Protein AF-A0A6C0BNM6-F1 (afdb_monomer)

Sequence (99 aa):
MSQSRESHRHLRDPKVWGPTFWKTYDIIVQTYPREPNKKQRKAALDFFHSQKYLIPCTRCSKNYRRILRKYPPRVESRPALEEWFTLLKHKVAKHVAKQ

Structure (mmCIF, N/CA/C/O backbone):
data_AF-A0A6C0BNM6-F1
#
_entry.id   AF-A0A6C0BNM6-F1
#
loop_
_atom_site.group_PDB
_atom_site.id
_atom_site.type_symbol
_atom_site.label_atom_id
_atom_site.label_alt_id
_atom_site.label_comp_id
_atom_site.label_asym_id
_atom_site.label_entity_id
_atom_site.label_seq_id
_atom_site.pdbx_PDB_ins_code
_atom_site.Cartn_x
_atom_site.Cartn_y
_atom_site.Cartn_z
_atom_site.occupancy
_atom_site.B_iso_or_equiv
_atom_site.auth_seq_id
_atom_site.auth_comp_id
_atom_site.auth_asym_id
_atom_site.auth_atom_id
_atom_site.pdbx_PDB_model_num
ATOM 1 N N . MET A 1 1 ? 3.396 6.235 -36.526 1.00 47.16 1 MET A N 1
ATOM 2 C CA . MET A 1 1 ? 2.700 5.901 -35.256 1.00 47.16 1 MET A CA 1
ATOM 3 C C . MET A 1 1 ? 3.564 5.106 -34.249 1.00 47.16 1 MET A C 1
ATOM 5 O O . MET A 1 1 ? 3.003 4.573 -33.299 1.00 47.16 1 MET A O 1
ATOM 9 N N . SER A 1 2 ? 4.903 5.033 -34.373 1.00 53.69 2 SER A N 1
ATOM 10 C CA . SER A 1 2 ? 5.745 4.247 -33.437 1.00 53.69 2 SER A CA 1
ATOM 11 C C . SER A 1 2 ? 6.364 5.041 -32.276 1.00 53.69 2 SER A C 1
ATOM 13 O O . SER A 1 2 ? 6.725 4.435 -31.273 1.00 53.69 2 SER A O 1
ATOM 15 N N . GLN A 1 3 ? 6.418 6.376 -32.337 1.00 52.66 3 GLN A N 1
ATOM 16 C CA . GLN A 1 3 ? 7.144 7.182 -31.339 1.00 52.66 3 GLN A CA 1
ATOM 17 C C . GLN A 1 3 ? 6.482 7.237 -29.943 1.00 52.66 3 GLN A C 1
ATOM 19 O O . GLN A 1 3 ? 7.157 7.500 -28.951 1.00 52.66 3 GLN A O 1
ATOM 24 N N . SER A 1 4 ? 5.183 6.931 -29.810 1.00 57.31 4 SER A N 1
ATOM 25 C CA . SER A 1 4 ? 4.489 7.003 -28.508 1.00 57.31 4 SER A CA 1
ATOM 26 C C . SER A 1 4 ? 4.716 5.786 -27.600 1.00 57.31 4 SER A C 1
ATOM 28 O O . SER A 1 4 ? 4.538 5.882 -26.387 1.00 57.31 4 SER A O 1
ATOM 30 N N . ARG A 1 5 ? 5.129 4.632 -28.147 1.00 56.84 5 ARG A N 1
ATOM 31 C CA . ARG A 1 5 ? 5.287 3.385 -27.370 1.00 56.84 5 ARG A CA 1
ATOM 32 C C . ARG A 1 5 ? 6.646 3.261 -26.675 1.00 56.84 5 ARG A C 1
ATOM 34 O O . ARG A 1 5 ? 6.735 2.579 -25.655 1.00 56.84 5 ARG A O 1
ATOM 41 N N . GLU A 1 6 ? 7.683 3.921 -27.182 1.00 56.66 6 GLU A N 1
ATOM 42 C CA . GLU A 1 6 ? 9.026 3.907 -26.579 1.00 56.66 6 GLU A CA 1
ATOM 43 C C . GLU A 1 6 ? 9.176 4.918 -25.436 1.00 56.66 6 GLU A C 1
ATOM 45 O O . GLU A 1 6 ? 9.821 4.606 -24.433 1.00 56.66 6 GLU A O 1
ATOM 50 N N . SER A 1 7 ? 8.479 6.056 -25.522 1.00 63.09 7 SER A N 1
ATOM 51 C CA . SER A 1 7 ? 8.539 7.159 -24.549 1.00 63.09 7 SER A CA 1
ATOM 52 C C . SER A 1 7 ? 8.297 6.723 -23.093 1.00 63.09 7 SER A C 1
ATOM 54 O O . SER A 1 7 ? 9.035 7.115 -22.195 1.00 63.09 7 SER A O 1
ATOM 56 N N . HIS A 1 8 ? 7.346 5.820 -22.830 1.00 70.12 8 HIS A N 1
ATOM 57 C CA . HIS A 1 8 ? 6.974 5.439 -21.457 1.00 70.12 8 HIS A CA 1
ATOM 58 C C . HIS A 1 8 ? 7.702 4.197 -20.917 1.00 70.12 8 HIS A C 1
ATOM 60 O O . HIS A 1 8 ? 7.391 3.740 -19.814 1.00 70.12 8 HIS A O 1
ATOM 66 N N . ARG A 1 9 ? 8.647 3.604 -21.665 1.00 74.69 9 ARG A N 1
ATOM 67 C CA . ARG A 1 9 ? 9.330 2.375 -21.220 1.00 74.69 9 ARG A CA 1
ATOM 68 C C . ARG A 1 9 ? 10.130 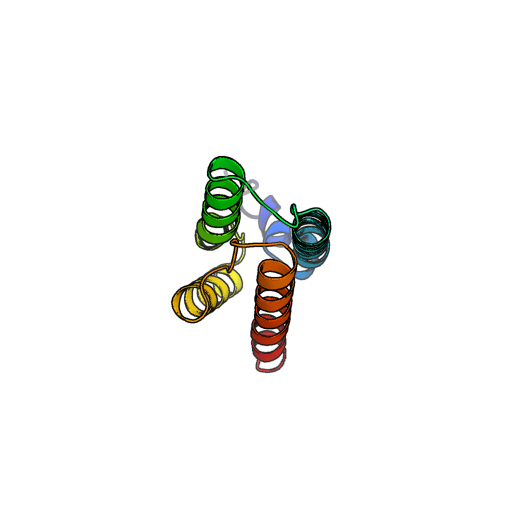2.611 -19.936 1.00 74.69 9 ARG A C 1
ATOM 70 O O . ARG A 1 9 ? 10.069 1.782 -19.031 1.00 74.69 9 ARG A O 1
ATOM 77 N N . HIS A 1 10 ? 10.803 3.756 -19.834 1.00 85.12 10 HIS A N 1
ATOM 78 C CA . HIS A 1 10 ? 11.585 4.128 -18.653 1.00 85.12 10 HIS A CA 1
ATOM 79 C C . HIS A 1 10 ? 10.707 4.331 -17.403 1.00 85.12 10 HIS A C 1
ATOM 81 O O . HIS A 1 10 ? 11.096 3.934 -16.311 1.00 85.12 10 HIS A O 1
ATOM 87 N N . LEU A 1 11 ? 9.474 4.833 -17.560 1.00 88.06 11 LEU A N 1
ATOM 88 C CA . LEU A 1 11 ? 8.519 5.015 -16.455 1.00 88.06 11 LEU A CA 1
ATOM 89 C C . LEU A 1 11 ? 8.040 3.696 -15.832 1.00 88.06 11 LEU A C 1
ATOM 91 O O . LEU A 1 11 ? 7.434 3.708 -14.764 1.00 88.06 11 LEU A O 1
ATOM 95 N N . ARG A 1 12 ? 8.282 2.550 -16.481 1.00 90.62 12 ARG A N 1
ATOM 96 C CA . ARG A 1 12 ? 7.974 1.226 -15.919 1.00 90.62 12 ARG A CA 1
ATOM 97 C C . ARG A 1 12 ? 9.100 0.678 -15.046 1.00 90.62 12 ARG A C 1
ATOM 99 O O . ARG A 1 12 ? 8.849 -0.252 -14.278 1.00 90.62 12 ARG A O 1
ATOM 106 N N . ASP A 1 13 ? 10.308 1.239 -15.128 1.00 93.31 13 ASP A N 1
ATOM 107 C CA . ASP A 1 13 ? 11.431 0.828 -14.287 1.00 93.31 13 ASP A CA 1
ATOM 108 C C . ASP A 1 13 ? 11.153 1.218 -12.821 1.00 93.31 13 ASP A C 1
ATOM 110 O O . ASP A 1 13 ? 11.020 2.408 -12.516 1.00 93.31 13 ASP A O 1
ATOM 114 N N . PRO A 1 14 ? 11.059 0.250 -11.887 1.00 93.44 14 PRO A N 1
ATOM 115 C CA . PRO A 1 14 ? 10.831 0.535 -10.473 1.00 93.44 14 PRO A CA 1
ATOM 116 C C . PRO A 1 14 ? 11.906 1.414 -9.830 1.00 93.44 14 PRO A C 1
ATOM 118 O O . PRO A 1 14 ? 11.630 2.000 -8.788 1.00 93.44 14 PRO A O 1
ATOM 121 N N . LYS A 1 15 ? 13.099 1.554 -10.416 1.00 93.25 15 LYS A N 1
ATOM 122 C CA . LYS A 1 15 ? 14.114 2.498 -9.925 1.00 93.25 15 LYS A CA 1
ATOM 123 C C . LYS A 1 15 ? 13.689 3.959 -10.091 1.00 93.25 15 LYS A C 1
ATOM 125 O O . LYS A 1 15 ? 14.100 4.789 -9.290 1.00 93.25 15 LYS A O 1
ATOM 130 N N . VAL A 1 16 ? 12.844 4.260 -11.081 1.00 94.56 16 VAL A N 1
ATOM 131 C CA . VAL A 1 16 ? 12.373 5.624 -11.374 1.00 94.56 16 VAL A CA 1
ATOM 132 C C . VAL A 1 16 ? 11.255 6.047 -10.420 1.00 94.56 16 VAL A C 1
ATOM 134 O O . VAL A 1 16 ? 11.303 7.131 -9.850 1.00 94.56 16 VAL A O 1
ATOM 137 N N . TRP A 1 17 ? 10.243 5.199 -10.220 1.00 94.56 17 TRP A N 1
ATOM 138 C CA . TRP A 1 17 ? 9.044 5.555 -9.443 1.00 94.56 17 TRP A CA 1
ATOM 139 C C . TRP A 1 17 ? 8.986 4.914 -8.051 1.00 94.56 17 TRP A C 1
ATOM 141 O O . TRP A 1 17 ? 8.292 5.420 -7.170 1.00 94.56 17 TRP A O 1
ATOM 151 N N . GLY A 1 18 ? 9.695 3.805 -7.832 1.00 94.81 18 GLY A N 1
ATOM 152 C CA . GLY A 1 18 ? 9.614 3.000 -6.612 1.00 94.81 18 GLY A CA 1
ATOM 153 C C . GLY A 1 18 ? 9.941 3.773 -5.335 1.00 94.81 18 GLY A C 1
ATOM 154 O O . GLY A 1 18 ? 9.131 3.717 -4.409 1.00 94.81 18 GLY A O 1
ATOM 155 N N . PRO A 1 19 ? 11.065 4.516 -5.255 1.00 95.75 19 PRO A N 1
ATOM 156 C CA . PRO A 1 19 ? 11.401 5.297 -4.064 1.00 95.75 19 PRO A CA 1
ATOM 157 C C . PRO A 1 19 ? 10.311 6.310 -3.691 1.00 95.75 19 PRO A C 1
ATOM 159 O O . PRO A 1 19 ? 9.884 6.361 -2.537 1.00 95.75 19 PRO A O 1
ATOM 162 N N . THR A 1 20 ? 9.801 7.056 -4.674 1.00 96.69 20 THR A N 1
ATOM 163 C CA . THR A 1 20 ? 8.712 8.025 -4.481 1.00 96.69 20 THR A CA 1
ATOM 164 C C . THR A 1 20 ? 7.437 7.334 -4.010 1.00 96.69 20 THR A C 1
ATOM 166 O O . THR A 1 20 ? 6.830 7.760 -3.032 1.00 96.69 20 THR A O 1
ATOM 169 N N . PHE A 1 21 ? 7.066 6.222 -4.645 1.00 95.62 21 PHE A N 1
ATOM 170 C CA . PHE A 1 21 ? 5.873 5.454 -4.297 1.00 95.62 21 PHE A CA 1
ATOM 171 C C . PHE A 1 21 ? 5.927 4.902 -2.864 1.00 95.62 21 PHE A C 1
ATOM 173 O O . PHE A 1 21 ? 4.964 5.034 -2.107 1.00 95.62 21 PHE A O 1
ATOM 180 N N . TRP A 1 22 ? 7.071 4.340 -2.454 1.00 96.88 22 TRP A N 1
ATOM 181 C CA . TRP A 1 22 ? 7.274 3.878 -1.079 1.00 96.88 22 TRP A CA 1
ATOM 182 C C . TRP A 1 22 ? 7.239 5.024 -0.072 1.00 96.88 22 TRP A C 1
ATOM 184 O O . TRP A 1 22 ? 6.644 4.856 0.989 1.00 96.88 22 TRP A O 1
ATOM 194 N N . LYS A 1 23 ? 7.808 6.189 -0.405 1.00 98.06 23 LYS A N 1
ATOM 195 C CA . LYS A 1 23 ? 7.741 7.382 0.448 1.00 98.06 23 LYS A CA 1
ATOM 196 C C . LYS A 1 23 ? 6.300 7.857 0.640 1.00 98.06 23 LYS A C 1
ATOM 198 O O . LYS A 1 23 ? 5.912 8.165 1.760 1.00 98.06 23 LYS A O 1
ATOM 203 N N . THR A 1 24 ? 5.486 7.860 -0.418 1.00 97.81 24 THR A N 1
ATOM 204 C CA . THR A 1 24 ? 4.055 8.185 -0.315 1.00 97.81 24 THR A CA 1
ATOM 205 C C . THR A 1 24 ? 3.327 7.222 0.622 1.00 97.81 24 THR A C 1
ATOM 207 O O . THR A 1 24 ? 2.574 7.669 1.482 1.00 97.81 24 THR A O 1
ATOM 210 N N . TYR A 1 25 ? 3.573 5.913 0.505 1.00 97.88 25 TYR A N 1
ATOM 211 C CA . TYR A 1 25 ? 2.985 4.930 1.423 1.00 97.88 25 TYR A CA 1
ATOM 212 C C . TYR A 1 25 ? 3.412 5.170 2.867 1.00 97.88 25 TYR A C 1
ATOM 214 O O . TYR A 1 25 ? 2.575 5.142 3.760 1.00 97.88 25 TYR A O 1
ATOM 222 N N . ASP A 1 26 ? 4.703 5.397 3.088 1.00 97.94 26 ASP A N 1
ATOM 223 C CA . ASP A 1 26 ? 5.274 5.598 4.414 1.00 97.94 26 ASP A CA 1
ATOM 224 C C . ASP A 1 26 ? 4.635 6.823 5.099 1.00 97.94 26 ASP A C 1
ATOM 226 O O . ASP A 1 26 ? 4.164 6.711 6.228 1.00 97.94 26 ASP A O 1
ATOM 230 N N . ILE A 1 27 ? 4.452 7.933 4.370 1.00 98.56 27 ILE A N 1
ATOM 231 C CA . ILE A 1 27 ? 3.723 9.119 4.855 1.00 98.56 27 ILE A CA 1
ATOM 232 C C . ILE A 1 27 ? 2.263 8.784 5.197 1.00 98.56 27 ILE A C 1
ATOM 234 O O . ILE A 1 27 ? 1.795 9.141 6.279 1.00 98.56 27 ILE A O 1
ATOM 238 N N . ILE A 1 28 ? 1.537 8.090 4.311 1.00 98.44 28 ILE A N 1
ATOM 239 C CA . ILE A 1 28 ? 0.132 7.703 4.551 1.00 98.44 28 ILE A CA 1
ATOM 240 C C . ILE A 1 28 ? 0.014 6.851 5.817 1.00 98.44 28 ILE A C 1
ATOM 242 O O . ILE A 1 28 ? -0.877 7.071 6.631 1.00 98.44 28 ILE A O 1
ATOM 246 N N . VAL A 1 29 ? 0.915 5.884 5.992 1.00 98.50 29 VAL A N 1
ATOM 247 C CA . VAL A 1 29 ? 0.907 4.963 7.132 1.00 98.50 29 VAL A CA 1
ATOM 248 C C . VAL A 1 29 ? 1.228 5.700 8.436 1.00 98.50 29 VAL A C 1
ATOM 250 O O . VAL A 1 29 ? 0.476 5.563 9.397 1.00 98.50 29 VAL A O 1
ATOM 253 N N . GLN A 1 30 ? 2.271 6.537 8.463 1.00 98.31 30 GLN A N 1
ATOM 254 C CA . GLN A 1 30 ? 2.663 7.301 9.659 1.00 98.31 30 GLN A CA 1
ATOM 255 C C . GLN A 1 30 ? 1.603 8.331 10.091 1.00 98.31 30 GLN A C 1
ATOM 257 O O . GLN A 1 30 ? 1.412 8.604 11.281 1.00 98.31 30 GLN A O 1
ATOM 262 N N . THR A 1 31 ? 0.883 8.903 9.125 1.00 98.25 31 THR A N 1
ATOM 263 C CA . THR A 1 31 ? -0.175 9.897 9.374 1.00 98.25 31 THR A CA 1
ATOM 264 C C . THR A 1 31 ? -1.564 9.281 9.545 1.00 98.25 31 THR A C 1
ATOM 266 O O . THR A 1 31 ? -2.518 10.002 9.837 1.00 98.25 31 THR A O 1
ATOM 269 N N . TYR A 1 32 ? -1.700 7.956 9.421 1.00 98.69 32 TYR A N 1
ATOM 270 C CA . TYR A 1 32 ? -2.975 7.274 9.624 1.00 98.69 32 TYR A CA 1
ATOM 271 C C . TYR A 1 32 ? -3.488 7.487 11.064 1.00 98.69 32 TYR A C 1
ATOM 273 O O . TYR A 1 32 ? -2.689 7.529 12.005 1.00 98.69 32 TYR A O 1
ATOM 281 N N . PRO A 1 33 ? -4.807 7.624 11.295 1.00 98.56 33 PRO A N 1
ATOM 282 C CA . PRO A 1 33 ? -5.330 7.803 12.644 1.00 98.56 33 PRO A CA 1
ATOM 283 C C . PRO A 1 33 ? -5.027 6.602 13.545 1.00 98.56 33 PRO A C 1
ATOM 285 O O . PRO A 1 33 ? -5.110 5.446 13.122 1.00 98.56 33 PRO A O 1
ATOM 288 N N . ARG A 1 34 ? -4.737 6.862 14.827 1.00 98.38 34 ARG A N 1
ATOM 289 C CA . ARG A 1 34 ? -4.668 5.793 15.839 1.00 98.38 34 ARG A CA 1
ATOM 290 C C . ARG A 1 34 ? -6.014 5.074 15.972 1.00 98.38 34 ARG A C 1
ATOM 292 O O . ARG A 1 34 ? -6.023 3.854 16.074 1.00 98.38 34 ARG A O 1
ATOM 299 N N . GLU A 1 35 ? -7.112 5.821 15.873 1.00 98.50 35 GLU A N 1
ATOM 300 C CA . GLU A 1 35 ? -8.490 5.326 15.950 1.00 98.50 35 GLU A CA 1
ATOM 301 C C . GLU A 1 35 ? -9.276 5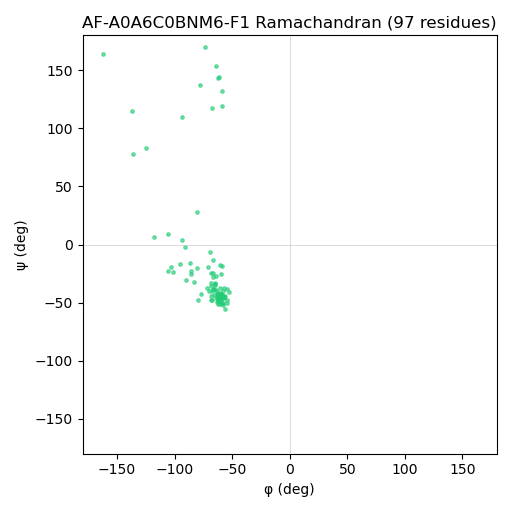.743 14.692 1.00 98.50 35 GLU A C 1
ATOM 303 O O . GLU A 1 35 ? -9.940 6.780 14.668 1.00 98.50 35 GLU A O 1
ATOM 308 N N . PRO A 1 36 ? -9.157 4.990 13.586 1.00 98.50 36 PRO A N 1
ATOM 309 C CA . PRO A 1 36 ? -9.791 5.340 12.324 1.00 98.50 36 PRO A CA 1
ATOM 310 C C . PRO A 1 36 ? -11.287 5.007 12.328 1.00 98.50 36 PRO A C 1
ATOM 312 O O . PRO A 1 36 ? -11.719 3.912 12.700 1.00 98.50 36 PRO A O 1
ATOM 315 N N . ASN A 1 37 ? -12.097 5.921 11.803 1.00 98.56 37 ASN A N 1
ATOM 316 C CA . ASN A 1 37 ? -13.516 5.668 11.587 1.00 98.56 37 ASN A CA 1
ATOM 317 C C . ASN A 1 37 ? -13.756 4.712 10.398 1.00 98.56 37 ASN A C 1
ATOM 319 O O . ASN A 1 37 ? -12.864 4.412 9.600 1.00 98.56 37 ASN A O 1
ATOM 323 N N . LYS A 1 38 ? -15.002 4.249 10.234 1.00 98.50 38 LYS A N 1
ATOM 324 C CA . LYS A 1 38 ? -15.379 3.294 9.173 1.00 98.50 38 LYS A CA 1
ATOM 325 C C . LYS A 1 38 ? -14.993 3.768 7.761 1.00 98.50 38 LYS A C 1
ATOM 327 O O . LYS A 1 38 ? -14.553 2.952 6.954 1.00 98.50 38 LYS A O 1
ATOM 332 N N . LYS A 1 39 ? -15.123 5.069 7.465 1.00 98.62 39 LYS A N 1
ATOM 333 C CA . LYS A 1 39 ? -14.777 5.639 6.149 1.00 98.62 39 LYS A CA 1
ATOM 334 C C . LYS A 1 39 ? -13.266 5.603 5.913 1.00 98.62 39 LYS A C 1
ATOM 336 O O . LYS A 1 39 ? -12.840 5.178 4.846 1.00 98.62 39 LYS A O 1
ATOM 341 N N . GLN A 1 40 ? -12.469 5.974 6.914 1.00 98.69 40 GLN A N 1
ATOM 342 C CA . GLN A 1 40 ? -11.003 5.936 6.846 1.00 98.69 40 GLN A CA 1
ATOM 343 C C . GLN A 1 40 ? -10.480 4.506 6.668 1.00 98.69 40 GLN A C 1
ATOM 345 O O . GLN A 1 40 ? -9.648 4.266 5.796 1.00 98.69 40 GLN A O 1
ATOM 350 N N . ARG A 1 41 ? -11.036 3.539 7.413 1.00 98.75 41 ARG A N 1
ATOM 351 C CA . ARG A 1 41 ? -10.693 2.113 7.272 1.00 98.75 41 ARG A CA 1
ATOM 352 C C . ARG A 1 41 ? -10.983 1.594 5.868 1.00 98.75 41 ARG A C 1
ATOM 354 O O . ARG A 1 41 ? -10.135 0.942 5.264 1.00 98.75 41 ARG A O 1
ATOM 361 N N . LYS A 1 42 ? -12.169 1.909 5.335 1.00 98.62 42 LYS A N 1
ATOM 362 C CA . LYS A 1 42 ? -12.549 1.527 3.971 1.00 98.62 42 LYS A CA 1
ATOM 363 C C . LYS A 1 42 ? -11.618 2.163 2.937 1.00 98.62 42 LYS A C 1
ATOM 365 O O . LYS A 1 42 ? -11.110 1.457 2.075 1.00 98.62 42 LYS A O 1
ATOM 370 N N . ALA A 1 43 ? -11.353 3.464 3.059 1.00 98.69 43 ALA A N 1
ATOM 371 C CA . ALA A 1 43 ? -10.464 4.181 2.152 1.00 98.69 43 ALA A CA 1
ATOM 372 C C . ALA A 1 43 ? -9.045 3.594 2.156 1.00 98.69 43 ALA A C 1
ATOM 374 O O . ALA A 1 43 ? -8.475 3.400 1.089 1.00 98.69 43 ALA A O 1
ATOM 375 N N . ALA A 1 44 ? -8.498 3.244 3.325 1.00 98.50 44 ALA A N 1
ATOM 376 C CA . ALA A 1 44 ? -7.192 2.597 3.425 1.00 98.50 44 ALA A CA 1
ATOM 377 C C . ALA A 1 44 ? -7.184 1.209 2.762 1.00 98.50 44 ALA A C 1
ATOM 379 O O . ALA A 1 44 ? -6.285 0.908 1.976 1.00 98.50 44 ALA A O 1
ATOM 380 N N . LEU A 1 45 ? -8.200 0.376 3.021 1.00 98.31 45 LEU A N 1
ATOM 381 C CA . LEU A 1 45 ? -8.327 -0.938 2.379 1.00 98.31 45 LEU A CA 1
ATOM 382 C C . LEU A 1 45 ? -8.390 -0.818 0.857 1.00 98.31 45 LEU A C 1
ATOM 384 O O . LEU A 1 45 ? -7.618 -1.481 0.164 1.00 98.31 45 LEU A O 1
ATOM 388 N N . ASP A 1 46 ? -9.264 0.045 0.341 1.00 98.50 46 ASP A N 1
ATOM 389 C CA . ASP A 1 46 ? -9.418 0.275 -1.096 1.00 98.50 46 ASP A CA 1
ATOM 390 C C . ASP A 1 46 ? -8.126 0.835 -1.704 1.00 98.50 46 ASP A C 1
ATOM 392 O O . ASP A 1 46 ? -7.666 0.362 -2.753 1.00 98.50 46 ASP A O 1
ATOM 396 N N . PHE A 1 47 ? -7.496 1.793 -1.011 1.00 98.31 47 PHE A N 1
ATOM 397 C CA . PHE A 1 47 ? -6.234 2.387 -1.422 1.00 98.31 47 PHE A CA 1
ATOM 398 C C . PHE A 1 47 ? -5.175 1.312 -1.598 1.00 98.31 47 PHE A C 1
ATOM 400 O O . PHE A 1 47 ? -4.655 1.214 -2.697 1.00 98.31 47 PHE A O 1
ATOM 407 N N . PHE A 1 48 ? -4.889 0.468 -0.602 1.00 98.06 48 PHE A N 1
ATOM 408 C CA . PHE A 1 48 ? -3.840 -0.551 -0.723 1.00 98.06 48 PHE A CA 1
ATOM 409 C C . PHE A 1 48 ? -4.230 -1.699 -1.667 1.00 98.06 48 PHE A C 1
ATOM 411 O O . PHE A 1 48 ? -3.396 -2.186 -2.435 1.00 98.06 48 PHE A O 1
ATOM 418 N N . HIS A 1 49 ? -5.496 -2.127 -1.683 1.00 97.75 49 HIS A N 1
ATOM 419 C CA . HIS A 1 49 ? -5.928 -3.215 -2.563 1.00 97.75 49 HIS A CA 1
ATOM 420 C C . HIS A 1 49 ? -5.908 -2.849 -4.047 1.00 97.75 49 HIS A C 1
ATOM 422 O O . HIS A 1 49 ? -5.626 -3.728 -4.867 1.00 97.75 49 HIS A O 1
ATOM 428 N N . SER A 1 50 ? -6.184 -1.595 -4.408 1.00 97.75 50 SER A N 1
ATOM 429 C CA . SER A 1 50 ? -6.212 -1.152 -5.810 1.00 97.75 50 SER A CA 1
ATOM 430 C C . SER A 1 50 ? -4.834 -1.200 -6.486 1.00 97.75 50 SER A C 1
ATOM 432 O O . SER A 1 50 ? -4.724 -1.420 -7.691 1.00 97.75 50 SER A O 1
ATOM 434 N N . GLN A 1 51 ? -3.756 -1.130 -5.708 1.00 96.31 51 GLN A N 1
ATOM 435 C CA . GLN A 1 51 ? -2.380 -0.946 -6.195 1.00 96.31 51 GLN A CA 1
ATOM 436 C C . GLN A 1 51 ? -1.868 -2.171 -6.956 1.00 96.31 51 GLN A C 1
ATOM 438 O O . GLN A 1 51 ? -1.060 -2.057 -7.875 1.00 96.31 51 GLN A O 1
ATOM 443 N N . LYS A 1 52 ? -2.431 -3.357 -6.683 1.00 95.25 52 LYS A N 1
ATOM 444 C CA . LYS A 1 52 ? -2.163 -4.571 -7.475 1.00 95.25 52 LYS A CA 1
ATOM 445 C C . LYS A 1 52 ? -2.569 -4.443 -8.948 1.00 95.25 52 LYS A C 1
ATOM 447 O O . LYS A 1 52 ? -2.129 -5.267 -9.751 1.00 95.25 52 LYS A O 1
ATOM 452 N N . TYR A 1 53 ? -3.405 -3.466 -9.295 1.00 96.06 53 TYR A N 1
ATOM 453 C CA . TYR A 1 53 ? -3.811 -3.165 -10.667 1.00 96.06 53 TYR A CA 1
ATOM 454 C C . TYR A 1 53 ? -3.061 -1.969 -11.264 1.00 96.06 53 TYR A C 1
ATOM 456 O O . TYR A 1 53 ? -2.938 -1.899 -12.481 1.00 96.06 53 TYR A O 1
ATOM 464 N N . LEU A 1 54 ? -2.543 -1.065 -10.424 1.00 95.56 54 LEU A N 1
ATOM 465 C CA . LEU A 1 54 ? -1.999 0.229 -10.852 1.00 95.56 54 LEU A CA 1
ATOM 466 C C . LEU A 1 54 ? -0.465 0.293 -10.875 1.00 95.56 54 LEU A C 1
ATOM 468 O O . LEU A 1 54 ? 0.089 1.147 -11.559 1.00 95.56 54 LEU A O 1
ATOM 472 N N . ILE A 1 55 ? 0.239 -0.609 -10.176 1.00 95.12 55 ILE A N 1
ATOM 473 C CA . ILE A 1 55 ? 1.711 -0.650 -10.192 1.00 95.12 55 ILE A CA 1
ATOM 474 C C . ILE A 1 55 ? 2.219 -0.858 -11.637 1.00 95.12 55 ILE A C 1
ATOM 476 O O . ILE A 1 55 ? 1.964 -1.922 -12.216 1.00 95.12 55 ILE A O 1
ATOM 480 N N . PRO A 1 56 ? 3.007 0.077 -12.210 1.00 94.19 56 PRO A N 1
ATOM 481 C CA . PRO A 1 56 ? 3.369 0.094 -13.633 1.00 94.19 56 PRO A CA 1
ATOM 482 C C . PRO A 1 56 ? 4.513 -0.874 -13.996 1.00 94.19 56 PRO A C 1
ATOM 484 O O . PRO A 1 56 ? 5.246 -0.670 -14.959 1.00 94.19 56 PRO A O 1
ATOM 487 N N . CYS A 1 57 ? 4.662 -1.966 -13.248 1.00 93.62 57 CYS A N 1
ATOM 488 C CA . CYS A 1 57 ? 5.671 -3.003 -13.445 1.00 93.62 57 CYS A CA 1
ATOM 489 C C . CYS A 1 57 ? 5.018 -4.380 -13.277 1.00 93.62 57 CYS A C 1
ATOM 491 O O . CYS A 1 57 ? 4.599 -4.751 -12.180 1.00 93.62 57 CYS A O 1
ATOM 493 N N . THR A 1 58 ? 4.965 -5.177 -14.349 1.00 92.88 58 THR A N 1
ATOM 494 C CA . THR A 1 58 ? 4.251 -6.468 -14.370 1.00 92.88 58 THR A CA 1
ATOM 495 C C . THR A 1 58 ? 4.745 -7.439 -13.294 1.00 92.88 58 THR A C 1
ATOM 497 O O . THR A 1 58 ? 3.939 -8.054 -12.595 1.00 92.88 58 THR A O 1
ATOM 500 N N . ARG A 1 59 ? 6.069 -7.576 -13.120 1.00 93.56 59 ARG A N 1
ATOM 501 C CA . ARG A 1 59 ? 6.656 -8.443 -12.080 1.00 93.56 59 ARG A CA 1
ATOM 502 C C . ARG A 1 59 ? 6.343 -7.920 -10.675 1.00 93.56 59 ARG A C 1
ATOM 504 O O . ARG A 1 59 ? 5.939 -8.698 -9.811 1.00 93.56 59 ARG A O 1
ATOM 511 N N . CYS A 1 60 ? 6.466 -6.610 -10.473 1.00 94.94 60 CYS A N 1
ATOM 512 C CA . CYS A 1 60 ? 6.195 -5.942 -9.204 1.00 94.94 60 CYS A CA 1
ATOM 513 C C . CYS A 1 60 ? 4.721 -6.103 -8.795 1.00 94.94 60 CYS A C 1
ATOM 515 O O . CYS A 1 60 ? 4.439 -6.542 -7.683 1.00 94.94 60 CYS A O 1
ATOM 517 N N . SER A 1 61 ? 3.785 -5.853 -9.718 1.00 95.69 61 SER A N 1
ATOM 518 C CA . SER A 1 61 ? 2.341 -6.036 -9.522 1.00 95.69 61 SER A CA 1
ATOM 519 C C . SER A 1 61 ? 1.986 -7.490 -9.181 1.00 95.69 61 SER A C 1
ATOM 521 O O . SER A 1 61 ? 1.278 -7.738 -8.202 1.00 95.69 61 SER A O 1
ATOM 523 N N . LYS A 1 62 ? 2.523 -8.476 -9.920 1.00 95.50 62 LYS A N 1
ATOM 524 C CA . LYS A 1 62 ? 2.318 -9.908 -9.619 1.00 95.50 62 LYS A CA 1
ATOM 525 C C . LYS A 1 62 ? 2.822 -10.269 -8.219 1.00 95.50 62 LYS A C 1
ATOM 527 O O . LYS A 1 62 ? 2.130 -10.973 -7.479 1.00 95.50 62 LYS A O 1
ATOM 532 N N . ASN A 1 63 ? 3.999 -9.770 -7.837 1.00 95.56 63 ASN A N 1
ATOM 533 C CA . ASN A 1 63 ? 4.548 -9.990 -6.502 1.00 95.56 63 ASN A CA 1
ATOM 534 C C . ASN A 1 63 ? 3.659 -9.366 -5.416 1.00 95.56 63 ASN A C 1
ATOM 536 O O . ASN A 1 63 ? 3.264 -10.053 -4.475 1.00 95.56 63 ASN A O 1
ATOM 540 N N . TYR A 1 64 ? 3.281 -8.099 -5.591 1.00 96.81 64 TYR A N 1
ATOM 541 C CA . TYR A 1 64 ? 2.414 -7.369 -4.671 1.00 96.81 64 TYR A CA 1
ATOM 542 C C . TYR A 1 64 ? 1.057 -8.061 -4.488 1.00 96.81 64 TYR A C 1
ATOM 544 O O . TYR A 1 64 ? 0.625 -8.288 -3.362 1.00 96.81 64 TYR A O 1
ATOM 552 N N . ARG A 1 65 ? 0.428 -8.517 -5.581 1.00 97.12 65 ARG A N 1
ATOM 553 C CA . ARG A 1 65 ? -0.828 -9.286 -5.550 1.00 97.12 65 ARG A CA 1
ATOM 554 C C . ARG A 1 65 ? -0.721 -10.545 -4.690 1.00 97.12 65 ARG A C 1
ATOM 556 O O . ARG A 1 65 ? -1.627 -10.839 -3.913 1.00 97.12 65 ARG A O 1
ATOM 563 N N . ARG A 1 66 ? 0.375 -11.296 -4.825 1.00 96.81 66 ARG A N 1
ATOM 564 C CA . ARG A 1 66 ? 0.609 -12.514 -4.038 1.00 96.81 66 ARG A CA 1
ATOM 565 C C . ARG A 1 66 ? 0.820 -12.202 -2.557 1.00 96.81 66 ARG A C 1
ATOM 567 O O . ARG A 1 66 ? 0.297 -12.938 -1.725 1.00 96.81 66 ARG A O 1
ATOM 574 N N . ILE A 1 67 ? 1.552 -11.130 -2.241 1.00 96.75 67 ILE A N 1
ATOM 575 C CA . ILE A 1 67 ? 1.733 -10.664 -0.860 1.00 96.75 67 ILE A CA 1
ATOM 576 C C . ILE A 1 67 ? 0.377 -10.273 -0.272 1.00 96.75 67 ILE A C 1
ATOM 578 O O . ILE A 1 67 ? 0.012 -10.826 0.757 1.00 96.75 67 ILE A O 1
ATOM 582 N N . LEU A 1 68 ? -0.405 -9.432 -0.960 1.00 96.88 68 LEU A N 1
ATOM 583 C CA . LEU A 1 68 ? -1.728 -8.995 -0.500 1.00 96.88 68 LEU A CA 1
ATOM 584 C C . LEU A 1 68 ? -2.699 -10.148 -0.243 1.00 96.88 68 LEU A C 1
ATOM 586 O O . LEU A 1 68 ? -3.478 -10.085 0.699 1.00 96.88 68 LEU A O 1
ATOM 590 N N . ARG A 1 69 ? -2.665 -11.203 -1.067 1.00 96.62 69 ARG A N 1
ATOM 591 C CA . ARG A 1 69 ? -3.520 -12.383 -0.862 1.00 96.62 69 ARG A CA 1
ATOM 592 C C . ARG A 1 69 ? -3.171 -13.132 0.427 1.00 96.62 69 ARG A C 1
ATOM 594 O O . ARG A 1 69 ? -4.055 -13.710 1.041 1.00 96.62 69 ARG A O 1
ATOM 601 N N . LYS A 1 70 ? -1.888 -13.167 0.802 1.00 97.44 70 LYS A N 1
ATOM 602 C CA . LYS A 1 70 ? -1.409 -13.891 1.989 1.00 97.44 70 LYS A CA 1
ATOM 603 C C . LYS A 1 70 ? -1.411 -13.027 3.254 1.00 97.44 70 LYS A C 1
ATOM 605 O O . LYS A 1 70 ? -1.565 -13.552 4.347 1.00 97.44 70 LYS A O 1
ATOM 610 N N . TYR A 1 71 ? -1.208 -11.726 3.092 1.00 97.44 71 TYR A N 1
ATOM 611 C CA . TYR A 1 71 ? -1.048 -10.7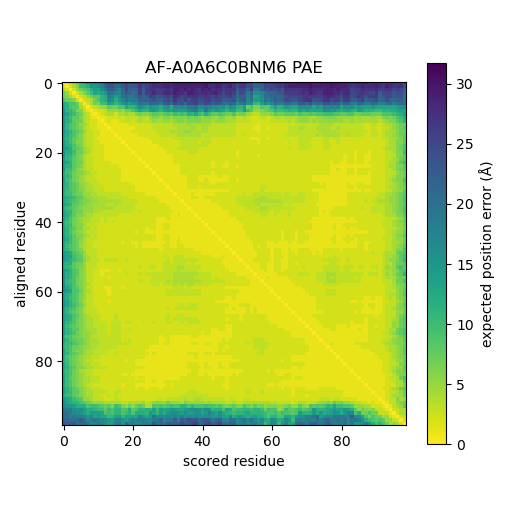47 4.160 1.00 97.44 71 TYR A CA 1
ATOM 612 C C . TYR A 1 71 ? -1.885 -9.505 3.809 1.00 97.44 71 TYR A C 1
ATOM 614 O O . TYR A 1 71 ? -1.340 -8.530 3.275 1.00 97.44 71 TYR A O 1
ATOM 622 N N . PRO A 1 72 ? -3.215 -9.551 4.010 1.00 97.56 72 PRO A N 1
ATOM 623 C CA . PRO A 1 72 ? -4.083 -8.415 3.719 1.00 97.56 72 PRO A CA 1
ATOM 624 C C . PRO A 1 72 ? -3.752 -7.212 4.625 1.00 97.56 72 PRO A C 1
ATOM 626 O O . PRO A 1 72 ? -3.238 -7.419 5.728 1.00 97.56 72 PRO A O 1
ATOM 629 N N . PRO A 1 73 ? -4.024 -5.966 4.184 1.00 98.06 73 PRO A N 1
ATOM 630 C CA . PRO A 1 73 ? -3.776 -4.770 4.984 1.00 98.06 73 PRO A CA 1
ATOM 631 C C . PRO A 1 73 ? -4.540 -4.789 6.306 1.00 98.06 73 PRO A C 1
ATOM 633 O O . PRO A 1 73 ? -5.747 -5.031 6.330 1.00 98.06 73 PRO A O 1
ATOM 636 N N . ARG A 1 74 ? -3.834 -4.483 7.395 1.00 98.38 74 ARG A N 1
ATOM 637 C CA . ARG A 1 74 ? -4.420 -4.264 8.720 1.00 98.38 74 ARG A CA 1
ATOM 638 C C . ARG A 1 74 ? -4.686 -2.775 8.896 1.00 98.38 74 ARG A C 1
ATOM 6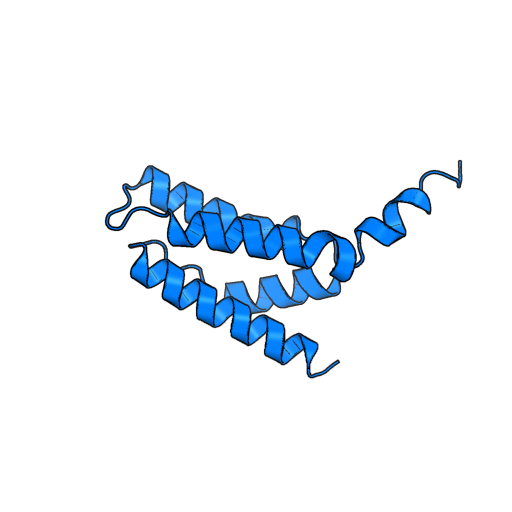40 O O . ARG A 1 74 ? -3.750 -1.990 8.937 1.00 98.38 74 ARG A O 1
ATOM 647 N N . VAL A 1 75 ? -5.952 -2.371 8.910 1.00 98.56 75 VAL A N 1
ATOM 648 C CA . VAL A 1 75 ? -6.363 -0.951 8.888 1.00 98.56 75 VAL A CA 1
ATOM 649 C C . VAL A 1 75 ? -7.137 -0.534 10.136 1.00 98.56 75 VAL A C 1
ATOM 651 O O . VAL A 1 75 ? -7.700 0.555 10.182 1.00 98.56 75 VAL A O 1
ATOM 654 N N . GLU A 1 76 ? -7.241 -1.409 11.129 1.00 98.38 76 GLU A N 1
ATOM 655 C CA . GLU A 1 76 ? -7.982 -1.179 12.368 1.00 98.38 76 GLU A CA 1
ATOM 656 C C . GLU A 1 76 ? -7.410 -0.037 13.214 1.00 98.38 76 GLU A C 1
ATOM 658 O O . GLU A 1 76 ? -8.169 0.598 13.937 1.00 98.38 76 GLU A O 1
ATOM 663 N N . SER A 1 77 ? -6.112 0.250 13.095 1.00 98.69 77 SER A N 1
ATOM 664 C CA . SER A 1 77 ? -5.407 1.327 13.795 1.00 98.69 77 SER A CA 1
ATOM 665 C C . SER A 1 77 ? -4.080 1.641 13.097 1.00 98.69 77 SER A C 1
ATOM 667 O O . SER A 1 77 ? -3.584 0.828 12.311 1.00 98.69 77 SER A O 1
ATOM 669 N N . ARG A 1 78 ? -3.469 2.798 13.393 1.00 98.69 78 ARG A N 1
ATOM 670 C CA . ARG A 1 78 ? -2.113 3.120 12.906 1.00 98.69 78 ARG A CA 1
ATOM 671 C C . ARG A 1 78 ? -1.062 2.060 13.262 1.00 98.69 78 ARG A C 1
ATOM 673 O O . ARG A 1 78 ? -0.408 1.606 12.329 1.00 98.69 78 ARG A O 1
ATOM 680 N N . PRO A 1 79 ? -0.925 1.596 14.520 1.00 98.62 79 PRO A N 1
ATOM 681 C CA . PRO A 1 79 ? 0.071 0.573 14.849 1.00 98.62 79 PRO A CA 1
ATOM 682 C C . PRO A 1 79 ? -0.095 -0.724 14.045 1.00 98.62 79 PRO A C 1
ATOM 684 O O . PRO A 1 79 ? 0.885 -1.294 13.571 1.00 98.62 79 PRO A O 1
ATOM 687 N N . ALA A 1 80 ? -1.338 -1.170 13.832 1.00 98.62 80 ALA A N 1
ATOM 688 C CA . ALA A 1 80 ? -1.602 -2.362 13.030 1.00 98.62 80 ALA A CA 1
ATOM 689 C C . ALA A 1 80 ? -1.211 -2.159 11.554 1.00 98.62 80 ALA A C 1
ATOM 691 O O . ALA A 1 80 ? -0.654 -3.060 10.918 1.00 98.62 80 ALA A O 1
ATOM 692 N N . LEU A 1 81 ? -1.455 -0.959 11.017 1.00 98.75 81 LEU A N 1
ATOM 693 C CA . LEU A 1 81 ? -1.084 -0.612 9.650 1.00 98.75 81 LEU A CA 1
ATOM 694 C C . LEU A 1 81 ? 0.435 -0.486 9.469 1.00 98.75 81 LEU A C 1
ATOM 696 O O . LEU A 1 81 ? 0.965 -0.957 8.464 1.00 98.75 81 LEU A O 1
ATOM 700 N N . GLU A 1 82 ? 1.139 0.095 10.441 1.00 98.62 82 GLU A N 1
ATOM 701 C CA . GLU A 1 82 ? 2.606 0.182 10.484 1.00 98.62 82 GLU A CA 1
ATOM 702 C C . GLU A 1 82 ? 3.261 -1.205 10.509 1.00 98.62 82 GLU A C 1
ATOM 704 O O . GLU A 1 82 ? 4.207 -1.466 9.754 1.00 98.62 82 GLU A O 1
ATOM 709 N N . GLU A 1 83 ? 2.727 -2.120 11.323 1.00 98.44 83 GLU A N 1
ATOM 710 C CA . GLU A 1 83 ? 3.178 -3.512 11.390 1.00 98.44 83 GLU A CA 1
ATOM 711 C C . GLU A 1 83 ? 3.014 -4.207 10.030 1.00 98.44 83 GLU A C 1
ATOM 713 O O . GLU A 1 83 ? 3.969 -4.769 9.477 1.00 98.44 83 GLU A O 1
ATOM 718 N N . TRP A 1 84 ? 1.817 -4.118 9.441 1.00 98.56 84 TRP A N 1
ATOM 719 C CA . TRP A 1 84 ? 1.552 -4.687 8.123 1.00 98.56 84 TRP A CA 1
ATOM 720 C C . TRP A 1 84 ? 2.449 -4.074 7.039 1.00 98.56 84 TRP A C 1
ATOM 722 O O . TRP A 1 84 ? 2.985 -4.791 6.189 1.00 98.56 84 TRP A O 1
ATOM 732 N N . PHE A 1 85 ? 2.654 -2.757 7.065 1.00 98.38 85 PHE A N 1
ATOM 733 C CA . PHE A 1 85 ? 3.479 -2.066 6.081 1.00 98.38 85 PHE A CA 1
ATOM 734 C C . PHE A 1 85 ? 4.956 -2.467 6.191 1.00 98.38 85 PHE A C 1
ATOM 736 O O . PHE A 1 85 ? 5.624 -2.693 5.178 1.00 98.38 85 PHE A O 1
ATOM 743 N N . THR A 1 86 ? 5.460 -2.649 7.410 1.00 97.94 86 THR A N 1
ATOM 744 C CA . THR A 1 86 ? 6.807 -3.178 7.660 1.00 97.94 86 THR A CA 1
ATOM 745 C C . THR A 1 86 ? 6.952 -4.600 7.116 1.00 97.94 86 THR A C 1
ATOM 747 O O . THR A 1 86 ? 7.913 -4.902 6.399 1.00 97.94 86 THR A O 1
ATOM 750 N N . LEU A 1 87 ? 5.963 -5.467 7.360 1.00 97.56 87 LEU A N 1
ATOM 751 C CA . LEU A 1 87 ? 5.914 -6.809 6.778 1.00 97.56 87 LEU A CA 1
ATOM 752 C C . LEU A 1 87 ? 5.925 -6.760 5.243 1.00 97.56 87 LEU A C 1
ATOM 754 O O . LEU A 1 87 ? 6.673 -7.509 4.608 1.00 97.56 87 LEU A O 1
ATOM 758 N N . LEU A 1 88 ? 5.134 -5.872 4.638 1.00 97.31 88 LEU A N 1
ATOM 759 C CA . LEU A 1 88 ? 5.095 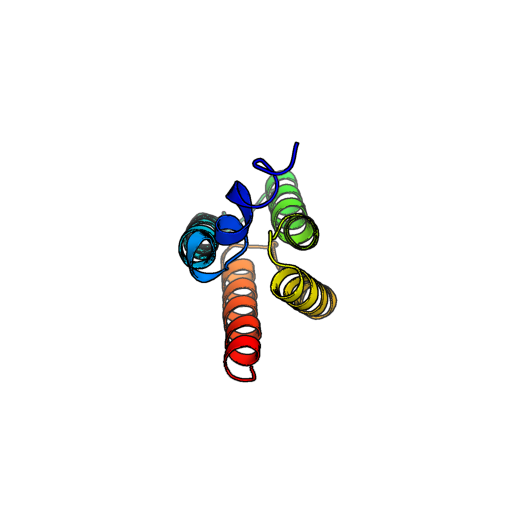-5.666 3.193 1.00 97.31 88 LEU A CA 1
ATOM 760 C C . LEU A 1 88 ? 6.480 -5.278 2.646 1.00 97.31 88 LEU A C 1
ATOM 762 O O . LEU A 1 88 ? 6.963 -5.951 1.728 1.00 97.31 88 LEU A O 1
ATOM 766 N N . LYS A 1 89 ? 7.138 -4.258 3.223 1.00 95.62 8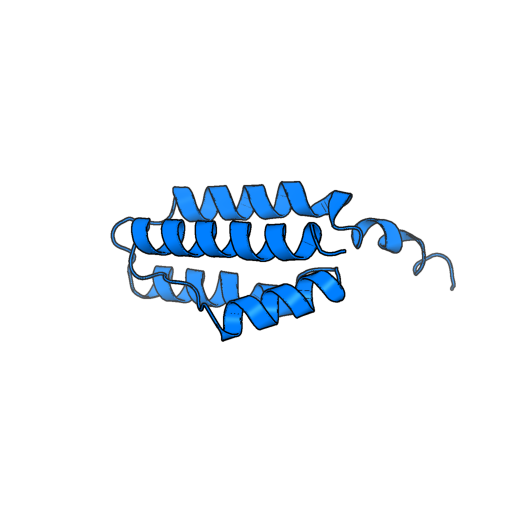9 LYS A N 1
ATOM 767 C CA . LYS A 1 89 ? 8.492 -3.818 2.829 1.00 95.62 89 LYS A CA 1
ATOM 768 C C . LYS A 1 89 ? 9.483 -4.986 2.872 1.00 95.62 89 LYS A C 1
ATOM 770 O O . LYS A 1 89 ? 10.162 -5.258 1.880 1.00 95.62 89 LYS A O 1
ATOM 775 N N . HIS A 1 90 ? 9.489 -5.761 3.960 1.00 95.44 90 HIS A N 1
ATOM 776 C CA . HIS A 1 90 ? 10.349 -6.941 4.099 1.00 95.44 90 HIS A CA 1
ATOM 777 C C . HIS A 1 90 ? 10.074 -8.026 3.047 1.00 95.44 90 HIS A C 1
ATOM 779 O O . HIS A 1 90 ? 11.008 -8.616 2.498 1.00 95.44 90 HIS A O 1
ATOM 785 N N . LYS A 1 91 ? 8.802 -8.320 2.747 1.00 94.44 91 LYS A N 1
ATOM 786 C CA . LYS A 1 91 ? 8.440 -9.341 1.748 1.00 94.44 91 LYS A CA 1
ATOM 787 C C . LYS A 1 91 ? 8.816 -8.909 0.334 1.00 94.44 91 LYS A C 1
ATOM 789 O O . LYS A 1 91 ? 9.236 -9.758 -0.451 1.00 94.44 91 LYS A O 1
ATOM 794 N N . VAL A 1 92 ? 8.707 -7.620 0.009 1.00 92.25 92 VAL A N 1
ATOM 795 C CA . VAL A 1 92 ? 9.176 -7.096 -1.280 1.00 92.25 92 VAL A CA 1
ATOM 796 C C . VAL A 1 92 ? 10.701 -7.159 -1.370 1.00 92.25 92 VAL A C 1
ATOM 798 O O . VAL A 1 92 ? 11.202 -7.716 -2.343 1.00 92.25 92 VAL A O 1
ATOM 801 N N . ALA A 1 93 ? 11.435 -6.701 -0.351 1.00 88.56 93 ALA A N 1
ATOM 802 C CA . ALA A 1 93 ? 12.902 -6.714 -0.344 1.00 88.56 93 ALA A CA 1
ATOM 803 C C . ALA A 1 93 ? 13.481 -8.132 -0.515 1.00 88.56 93 ALA A C 1
ATOM 805 O O . ALA A 1 93 ? 14.341 -8.355 -1.367 1.00 88.56 93 ALA A O 1
ATOM 806 N N . LYS A 1 94 ? 12.928 -9.131 0.192 1.00 79.31 94 LYS A N 1
ATOM 807 C CA . LYS A 1 94 ? 13.304 -10.550 0.017 1.00 79.31 94 LYS A CA 1
ATOM 808 C C . LYS A 1 94 ? 13.060 -11.081 -1.399 1.00 79.31 94 LYS A C 1
ATOM 810 O O . LYS A 1 94 ? 13.685 -12.061 -1.788 1.00 79.31 94 LYS A O 1
ATOM 815 N N . HIS A 1 95 ? 12.133 -10.490 -2.152 1.00 71.56 95 HIS A N 1
ATOM 816 C CA . HIS A 1 95 ? 11.881 -10.847 -3.549 1.00 71.56 95 HIS A CA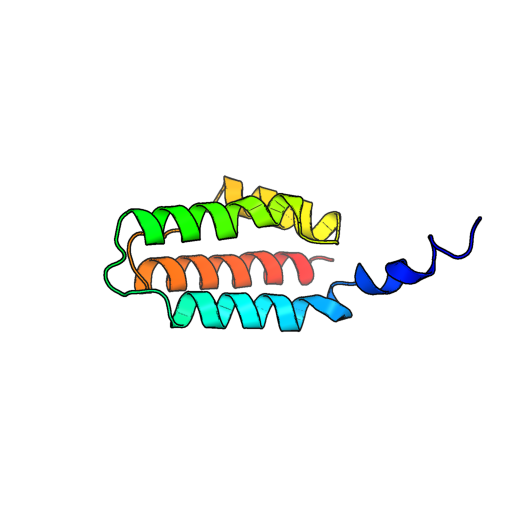 1
ATOM 817 C C . HIS A 1 95 ? 12.781 -10.118 -4.544 1.00 71.56 95 HIS A C 1
ATOM 819 O O . HIS A 1 95 ? 12.950 -10.617 -5.655 1.00 71.56 95 HIS A O 1
ATOM 825 N N . VAL A 1 96 ? 13.339 -8.969 -4.163 1.00 70.19 96 VAL A N 1
ATOM 826 C CA . VAL A 1 96 ? 14.346 -8.251 -4.952 1.00 70.19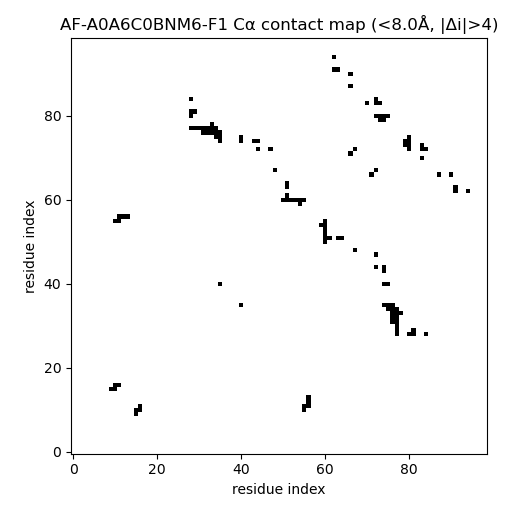 96 VAL A CA 1
ATOM 827 C C . VAL A 1 96 ? 15.709 -8.927 -4.804 1.00 70.19 96 VAL A C 1
ATOM 829 O O . VAL A 1 96 ? 16.349 -9.172 -5.809 1.00 70.19 96 VAL A O 1
ATOM 832 N N . ALA A 1 97 ? 16.094 -9.349 -3.595 1.00 60.31 97 ALA A N 1
ATOM 833 C CA . ALA A 1 97 ? 17.363 -10.049 -3.342 1.00 60.31 97 ALA A CA 1
ATOM 834 C C . ALA A 1 97 ? 17.451 -11.481 -3.920 1.00 60.31 97 ALA A C 1
ATOM 836 O O . ALA A 1 97 ? 18.487 -12.125 -3.814 1.00 60.31 97 ALA A O 1
ATOM 837 N N . LYS A 1 98 ? 16.353 -12.011 -4.472 1.00 56.81 98 LYS A N 1
ATOM 838 C CA . LYS A 1 98 ? 16.283 -13.347 -5.098 1.00 56.81 98 LYS A CA 1
ATOM 839 C C . LYS A 1 98 ? 16.221 -13.287 -6.630 1.00 56.81 98 LYS A C 1
ATOM 841 O O . LYS A 1 98 ? 15.883 -14.290 -7.255 1.00 56.81 98 LYS A O 1
ATOM 846 N N . GLN A 1 99 ? 16.430 -12.109 -7.208 1.00 49.56 99 GLN A N 1
ATOM 847 C CA . GLN A 1 99 ? 16.497 -11.862 -8.649 1.00 49.56 99 GLN A CA 1
ATOM 848 C C . GLN A 1 99 ? 17.904 -11.416 -9.005 1.00 49.56 99 GLN A C 1
ATOM 850 O O . GLN A 1 99 ? 18.297 -11.731 -10.144 1.00 49.56 99 GLN A O 1
#

Solvent-accessible surface area (backbone atoms only — not comparable to full-atom values): 5639 Å² total; per-residue (Å²): 138,68,74,75,71,61,71,55,55,64,72,34,39,57,84,72,48,40,66,60,53,52,51,53,50,50,53,53,41,74,67,39,49,69,77,47,51,75,68,55,31,49,50,51,52,51,56,63,62,52,41,48,77,64,50,69,29,74,68,58,16,56,51,47,43,55,47,43,74,77,55,63,85,38,52,78,20,22,70,47,29,46,52,43,49,51,51,50,54,52,58,52,50,61,56,58,79,72,110

Foldseek 3Di:
DPPVPVVCPVVLPCVVCVVVVLVVLVVCLQPQAQADDPVSLVCVQCVLVCVLVVNSYPVLSVQSNVLCVVQPADRRGSVSRVVSSVVSVVSVVVVVVVD

Secondary structure (DSSP, 8-state):
--HHHHHTSGGG-HHHHHHHHHHHHHHHHHHS-SS--HHHHHHHHHHHHHHHHH-S-HHHHHHHHHHHHHS----SSHHHHHHHHHHHHHHHHHHHTT-

pLDDT: mean 91.25, std 13.38, range [47.16, 98.75]

InterPro domains:
  IPR017905 ERV/ALR sulfhydryl oxidase domain [PF04777] (21-98)
  IPR017905 ERV/ALR sulfhydryl oxidase domain [PS51324] (10-99)
  IPR036774 ERV/ALR sulfhydryl oxidase domain superfamily [G3DSA:1.20.120.310] (1-99)
  IPR036774 ERV/ALR sulfhydryl oxidase domain superfamily [SSF69000] (13-86)
  IPR039799 Sulfhydryl oxidase ALR/ERV [PTHR12645] (18-9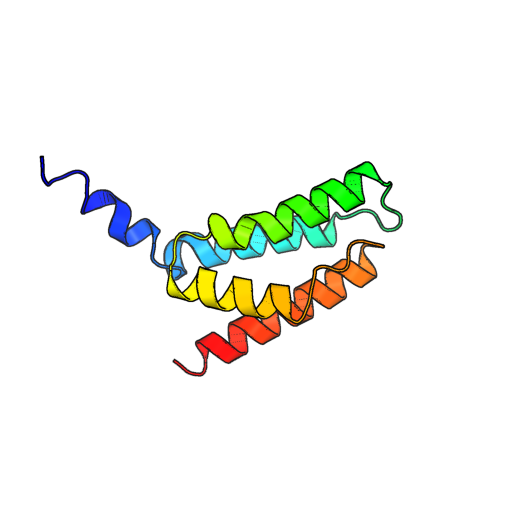8)

Mean predicted aligned error: 4.88 Å

Organism: NCBI:txid1070528

Radius of gyration: 15.16 Å; Cα contacts (8 Å, |Δi|>4): 64; chains: 1; bounding box: 33×24×51 Å

Nearest PDB structures (foldseek):
  2hj3-assembly1_A  TM=9.800E-01  e=7.947E-04  Arabidopsis thaliana
  1jra-assembly2_D  TM=9.362E-01  e=5.667E-04  Saccharomyces cerevisiae
  3w4y-assembly2_B  TM=9.551E-01  e=1.053E-03  Saccharomyces cerevisiae S288C
  3o55-assembly1_A-2  TM=9.596E-01  e=1.396E-03  Homo sapiens
  3tk0-assembly1_A-2  TM=8.425E-01  e=2.318E-03  Homo sapiens